Protein AF-A0A2D0J0W5-F1 (afdb_monomer)

Structure (mmCIF, N/CA/C/O backbone):
data_AF-A0A2D0J0W5-F1
#
_entry.id   AF-A0A2D0J0W5-F1
#
loop_
_atom_site.group_PDB
_atom_site.id
_atom_site.type_symbol
_atom_site.label_atom_id
_atom_site.label_alt_id
_atom_site.label_comp_id
_atom_site.label_asym_id
_atom_site.label_entity_id
_atom_site.label_seq_id
_atom_site.pdbx_PDB_ins_code
_atom_site.Cartn_x
_atom_site.Cartn_y
_atom_site.Cartn_z
_atom_site.occupancy
_atom_site.B_iso_or_equiv
_atom_site.auth_seq_id
_atom_site.auth_comp_id
_atom_site.auth_asym_id
_atom_site.auth_atom_id
_atom_site.pdbx_PDB_model_num
ATOM 1 N N . MET A 1 1 ? -12.381 11.434 -10.973 1.00 66.62 1 MET A N 1
ATOM 2 C CA . MET A 1 1 ? -11.039 11.864 -11.427 1.00 66.62 1 MET A CA 1
ATOM 3 C C . MET A 1 1 ? -10.014 10.725 -11.362 1.00 66.62 1 MET A C 1
ATOM 5 O O . MET A 1 1 ? -8.871 10.938 -10.989 1.00 66.62 1 MET A O 1
ATOM 9 N N . PHE A 1 2 ? -10.406 9.520 -11.779 1.00 64.69 2 PHE A N 1
ATOM 10 C CA . PHE A 1 2 ? -9.500 8.388 -12.002 1.00 64.69 2 PHE A CA 1
ATOM 11 C C . PHE A 1 2 ? -9.835 7.795 -13.366 1.00 64.69 2 PHE A C 1
ATOM 13 O O . PHE A 1 2 ? -10.187 6.626 -13.481 1.00 64.69 2 PHE A O 1
ATOM 20 N N . ASP A 1 3 ? -9.770 8.627 -14.399 1.00 81.94 3 ASP A N 1
ATOM 21 C CA . ASP A 1 3 ? -9.968 8.223 -15.791 1.00 81.94 3 ASP A CA 1
ATOM 22 C C . ASP A 1 3 ? -8.755 7.441 -16.324 1.00 81.94 3 ASP A C 1
ATOM 24 O O . ASP A 1 3 ? -8.405 7.585 -17.483 1.00 81.94 3 ASP A O 1
ATOM 28 N N . ILE A 1 4 ? -8.104 6.625 -15.477 1.00 84.81 4 ILE A N 1
ATOM 29 C CA . ILE A 1 4 ? -6.980 5.776 -15.875 1.00 84.81 4 ILE A CA 1
ATOM 30 C C . ILE A 1 4 ? -7.544 4.569 -16.619 1.00 84.81 4 ILE A C 1
ATOM 32 O O . ILE A 1 4 ? -8.020 3.600 -16.020 1.00 84.81 4 ILE A O 1
ATOM 36 N N . GLY A 1 5 ? -7.504 4.647 -17.943 1.00 91.12 5 GLY A N 1
ATOM 37 C CA . GLY A 1 5 ? -7.902 3.574 -18.839 1.00 91.12 5 GLY A CA 1
ATOM 38 C C . GLY A 1 5 ? -6.855 2.461 -18.928 1.00 91.12 5 GLY A C 1
ATOM 39 O O . GLY A 1 5 ? -5.688 2.616 -18.558 1.00 91.12 5 GLY A O 1
ATOM 40 N N . PHE A 1 6 ? -7.252 1.321 -19.504 1.00 93.62 6 PHE A N 1
ATOM 41 C CA . PHE A 1 6 ? -6.330 0.210 -19.781 1.00 93.62 6 PHE A CA 1
ATOM 42 C C . PHE A 1 6 ? -5.122 0.656 -20.625 1.00 93.62 6 PHE A C 1
ATOM 44 O O . PHE A 1 6 ? -4.007 0.189 -20.401 1.00 93.62 6 PHE A O 1
ATOM 51 N N . SER A 1 7 ? -5.322 1.601 -21.552 1.00 94.50 7 SER A N 1
ATOM 52 C CA . SER A 1 7 ? -4.262 2.188 -22.380 1.00 94.50 7 SER A CA 1
ATOM 53 C C . SER A 1 7 ? -3.200 2.931 -21.567 1.00 94.50 7 SER A C 1
ATOM 55 O O . SER A 1 7 ? -2.013 2.793 -21.851 1.00 94.50 7 SER A O 1
ATOM 57 N N . GLU A 1 8 ? -3.596 3.689 -20.544 1.00 93.44 8 GLU A N 1
ATOM 58 C CA . GLU A 1 8 ? -2.659 4.426 -19.690 1.00 93.44 8 GLU A CA 1
ATOM 59 C C . GLU A 1 8 ? -1.909 3.487 -18.750 1.00 93.44 8 GLU A C 1
ATOM 61 O O . GLU A 1 8 ? -0.701 3.641 -18.573 1.00 93.44 8 GLU A O 1
ATOM 66 N N . LEU A 1 9 ? -2.578 2.453 -18.225 1.00 93.56 9 LEU A N 1
ATOM 67 C CA . LEU A 1 9 ? -1.913 1.395 -17.461 1.00 93.56 9 LEU A CA 1
ATOM 68 C C . LEU A 1 9 ? -0.818 0.713 -18.299 1.00 93.56 9 LEU A C 1
ATOM 70 O O . LEU A 1 9 ? 0.293 0.499 -17.814 1.00 93.56 9 LEU A O 1
ATOM 74 N N . LEU A 1 10 ? -1.118 0.397 -19.563 1.00 95.19 10 LEU A N 1
ATOM 75 C CA . LEU A 1 10 ? -0.172 -0.228 -20.488 1.00 95.19 10 LEU A CA 1
ATOM 76 C C . LEU A 1 10 ? 1.004 0.713 -20.794 1.00 95.19 10 LEU A C 1
ATOM 78 O O . LEU A 1 10 ? 2.157 0.286 -20.765 1.00 95.19 10 LEU A O 1
ATOM 82 N N . LEU A 1 11 ? 0.733 2.002 -21.015 1.00 95.38 11 LEU A N 1
ATOM 83 C CA . LEU A 1 11 ? 1.770 3.013 -21.221 1.00 95.38 11 LEU A CA 1
ATOM 84 C C . LEU A 1 11 ? 2.708 3.114 -20.008 1.00 95.38 11 LEU A C 1
ATOM 86 O O . LEU A 1 11 ? 3.927 3.057 -20.167 1.00 95.38 11 LEU A O 1
ATOM 90 N N . VAL A 1 12 ? 2.156 3.207 -18.796 1.00 94.06 12 VAL A N 1
ATOM 91 C CA . VAL A 1 12 ? 2.937 3.258 -17.550 1.00 94.06 12 VAL A CA 1
ATOM 92 C C . VAL A 1 12 ? 3.730 1.970 -17.344 1.00 94.06 12 VAL A C 1
ATOM 94 O O . VAL A 1 12 ? 4.888 2.036 -16.936 1.00 94.06 12 VAL A O 1
ATOM 97 N N . LEU A 1 13 ? 3.160 0.805 -17.671 1.00 94.31 13 LEU A N 1
ATOM 98 C CA . LEU A 1 13 ? 3.870 -0.472 -17.623 1.00 94.31 13 LEU A CA 1
ATOM 99 C C . LEU A 1 13 ? 5.090 -0.453 -18.552 1.00 94.31 13 LEU A C 1
ATOM 101 O O . LEU A 1 13 ? 6.187 -0.791 -18.115 1.00 94.31 13 LEU A O 1
ATOM 105 N N . VAL A 1 14 ? 4.928 -0.018 -19.805 1.00 96.12 14 VAL A N 1
ATOM 106 C CA . VAL A 1 14 ? 6.030 0.072 -20.777 1.00 96.12 14 VAL A CA 1
ATOM 107 C C . VAL A 1 14 ? 7.108 1.042 -20.296 1.00 96.12 14 VAL A C 1
ATOM 109 O O . VAL A 1 14 ? 8.287 0.689 -20.290 1.00 96.12 14 VAL A O 1
ATOM 112 N N . ILE A 1 15 ? 6.722 2.233 -19.834 1.00 95.81 15 ILE A N 1
ATOM 113 C CA . ILE A 1 15 ? 7.666 3.216 -19.282 1.00 95.81 15 ILE A CA 1
ATOM 114 C C . ILE A 1 15 ? 8.390 2.631 -18.063 1.00 95.81 15 ILE A C 1
ATOM 116 O O . ILE A 1 15 ? 9.611 2.737 -17.962 1.00 95.81 15 ILE A O 1
ATOM 120 N N . GLY A 1 16 ? 7.669 1.952 -17.170 1.00 94.94 16 GLY A N 1
ATOM 121 C CA . GLY A 1 16 ? 8.233 1.282 -16.002 1.00 94.94 16 GLY A CA 1
ATOM 122 C C . GLY A 1 16 ? 9.252 0.204 -16.375 1.00 94.94 16 GLY A C 1
ATOM 123 O O . GLY A 1 16 ? 10.313 0.127 -15.757 1.00 94.94 16 GLY A O 1
ATOM 124 N N . LEU A 1 17 ? 8.983 -0.583 -17.421 1.00 95.31 17 LEU A N 1
ATOM 125 C CA . LEU A 1 17 ? 9.922 -1.579 -17.944 1.00 95.31 17 LEU A CA 1
ATOM 126 C C . LEU A 1 17 ? 11.176 -0.938 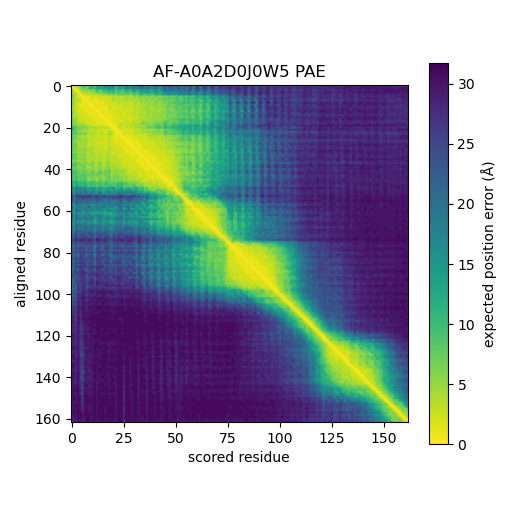-18.545 1.00 95.31 17 LEU A C 1
ATOM 128 O O . LEU A 1 17 ? 12.253 -1.505 -18.401 1.00 95.31 17 LEU A O 1
ATOM 132 N N . ILE A 1 18 ? 11.068 0.227 -19.187 1.00 96.12 18 ILE A N 1
ATOM 133 C CA . ILE A 1 18 ? 12.223 0.933 -19.764 1.00 96.12 18 ILE A CA 1
ATOM 134 C C . ILE A 1 18 ? 13.081 1.575 -18.668 1.00 96.12 18 ILE A C 1
ATOM 136 O O . ILE A 1 18 ? 14.301 1.443 -18.682 1.00 96.12 18 ILE A O 1
ATOM 140 N N . VAL A 1 19 ? 12.451 2.263 -17.714 1.00 95.12 19 VAL A N 1
ATOM 141 C CA . VAL A 1 19 ? 13.145 3.022 -16.662 1.00 95.12 19 VAL A CA 1
ATOM 142 C C . VAL A 1 19 ? 13.796 2.093 -15.644 1.00 95.12 19 VAL A C 1
ATOM 144 O O . VAL A 1 19 ? 14.966 2.252 -15.302 1.00 95.12 19 VAL A O 1
ATOM 147 N N . LEU A 1 20 ? 13.025 1.132 -15.134 1.00 93.12 20 LEU A N 1
ATOM 148 C CA . LEU A 1 20 ? 13.471 0.236 -14.073 1.00 93.12 20 LEU A CA 1
ATOM 149 C C . LEU A 1 20 ? 14.121 -1.031 -14.645 1.00 93.12 20 LEU A C 1
ATOM 151 O O . LEU A 1 20 ? 15.006 -1.613 -14.019 1.00 93.12 20 LEU A O 1
ATOM 155 N N . GLY A 1 21 ? 13.719 -1.447 -15.844 1.00 94.50 21 GLY A N 1
ATOM 156 C CA . GLY A 1 21 ? 14.133 -2.703 -16.458 1.00 94.50 21 GLY A CA 1
ATOM 157 C C . GLY A 1 21 ? 13.148 -3.845 -16.157 1.00 94.50 21 GLY A C 1
ATOM 158 O O . GLY A 1 21 ? 12.635 -3.938 -15.034 1.00 94.50 21 GLY A O 1
ATOM 159 N N . PRO A 1 22 ? 12.928 -4.771 -17.111 1.00 92.25 22 PRO A N 1
ATOM 160 C CA . PRO A 1 22 ? 12.025 -5.913 -16.936 1.00 92.25 22 PRO A CA 1
ATOM 161 C C . PRO A 1 22 ? 12.450 -6.852 -15.801 1.00 92.25 22 PRO A C 1
ATOM 163 O O . PRO A 1 22 ? 11.603 -7.450 -15.150 1.00 92.25 22 PRO A O 1
ATOM 166 N N . GLU A 1 23 ? 13.747 -6.924 -15.508 1.00 94.44 23 GLU A N 1
ATOM 167 C CA . GLU A 1 23 ? 14.297 -7.768 -14.441 1.00 94.44 23 GLU A CA 1
ATOM 168 C C . GLU A 1 23 ? 14.051 -7.196 -13.035 1.00 94.44 23 GLU A C 1
ATOM 170 O O . GLU A 1 23 ? 13.970 -7.933 -12.054 1.00 94.44 23 GLU A O 1
ATOM 175 N N . ARG A 1 24 ? 13.934 -5.866 -12.905 1.00 93.75 24 ARG A N 1
ATOM 176 C CA . ARG A 1 24 ? 13.913 -5.183 -11.598 1.00 93.75 24 ARG A CA 1
ATOM 177 C C . ARG A 1 24 ? 12.502 -4.825 -11.133 1.00 93.75 24 ARG A C 1
ATOM 179 O O . ARG A 1 24 ? 12.243 -4.847 -9.931 1.00 93.75 24 ARG A O 1
ATOM 186 N N . LEU A 1 25 ? 11.579 -4.564 -12.062 1.00 94.31 25 LEU A N 1
ATOM 187 C CA . LEU A 1 25 ? 10.153 -4.362 -11.773 1.00 94.31 25 LEU A CA 1
ATOM 188 C C . LEU A 1 25 ? 9.543 -5.498 -10.925 1.00 94.31 25 LEU A C 1
ATOM 190 O O . LEU A 1 25 ? 8.977 -5.196 -9.869 1.00 94.31 25 LEU A O 1
ATOM 194 N N . PRO A 1 26 ? 9.686 -6.793 -11.281 1.00 91.44 26 PRO A N 1
ATOM 195 C CA . PRO A 1 26 ? 9.113 -7.874 -10.481 1.00 91.44 26 PRO A CA 1
ATOM 196 C C . PRO A 1 26 ? 9.729 -7.945 -9.081 1.00 91.44 26 PRO A C 1
ATOM 198 O O . PRO A 1 26 ? 9.036 -8.284 -8.124 1.00 91.44 26 PRO A O 1
ATOM 201 N N . VAL A 1 27 ? 11.008 -7.587 -8.928 1.00 94.69 27 VAL A N 1
ATOM 202 C CA . VAL A 1 27 ? 11.662 -7.519 -7.615 1.00 94.69 27 VAL A CA 1
ATOM 203 C C . VAL A 1 27 ? 11.061 -6.390 -6.770 1.00 94.69 27 VAL A C 1
ATOM 205 O O . VAL A 1 27 ? 10.713 -6.629 -5.617 1.00 94.69 27 VAL A O 1
ATOM 208 N N . ALA A 1 28 ? 10.850 -5.200 -7.341 1.00 94.31 28 ALA A N 1
ATOM 209 C CA . ALA A 1 28 ? 10.240 -4.066 -6.640 1.00 94.31 28 ALA A CA 1
ATOM 210 C C . ALA A 1 28 ? 8.813 -4.374 -6.157 1.00 94.31 28 ALA A C 1
ATOM 212 O O . ALA A 1 28 ? 8.488 -4.137 -4.991 1.00 94.31 28 ALA A O 1
ATOM 213 N N . VAL A 1 29 ? 7.985 -4.978 -7.019 1.00 95.38 29 VAL A N 1
ATOM 214 C CA . VAL A 1 29 ? 6.628 -5.413 -6.647 1.00 95.38 29 VAL A CA 1
ATOM 215 C C . VAL A 1 29 ? 6.682 -6.432 -5.514 1.00 95.38 29 VAL A C 1
ATOM 217 O O . VAL A 1 29 ? 5.915 -6.314 -4.565 1.00 95.38 29 VAL A O 1
ATOM 220 N N . LYS A 1 30 ? 7.607 -7.399 -5.558 1.00 95.94 30 LYS A N 1
ATOM 221 C CA . LYS A 1 30 ? 7.771 -8.398 -4.489 1.00 95.94 30 LYS A CA 1
ATOM 222 C C . LYS A 1 30 ? 8.188 -7.764 -3.162 1.00 95.94 30 LYS A C 1
ATOM 224 O O . LYS A 1 30 ? 7.685 -8.189 -2.126 1.00 95.94 30 LYS A O 1
ATOM 229 N N . THR A 1 31 ? 9.038 -6.739 -3.179 1.00 96.00 31 THR A N 1
ATOM 230 C CA . THR A 1 31 ? 9.429 -5.996 -1.971 1.00 96.00 31 THR A CA 1
ATOM 231 C C . THR A 1 31 ? 8.235 -5.268 -1.358 1.00 96.00 31 THR A C 1
ATOM 233 O O . THR A 1 31 ? 7.927 -5.471 -0.184 1.00 96.00 31 THR A O 1
ATOM 236 N N . ILE A 1 32 ? 7.514 -4.483 -2.164 1.00 96.69 32 ILE A N 1
ATOM 237 C CA . ILE A 1 32 ? 6.347 -3.716 -1.706 1.00 96.69 32 ILE A CA 1
ATOM 238 C C . ILE A 1 32 ? 5.237 -4.664 -1.236 1.00 96.69 32 ILE A C 1
ATOM 240 O O . ILE A 1 32 ? 4.702 -4.507 -0.140 1.00 96.69 32 ILE A O 1
ATOM 244 N N . ALA A 1 33 ? 4.925 -5.695 -2.024 1.00 96.31 33 ALA A N 1
ATOM 245 C CA . ALA A 1 33 ? 3.931 -6.702 -1.668 1.00 96.31 33 ALA A CA 1
ATOM 246 C C . ALA A 1 33 ? 4.330 -7.476 -0.404 1.00 96.31 33 ALA A C 1
ATOM 248 O O . ALA A 1 33 ? 3.469 -7.797 0.413 1.00 96.31 33 ALA A O 1
ATOM 249 N N . GLY A 1 34 ? 5.625 -7.743 -0.213 1.00 96.50 34 GLY A N 1
ATOM 250 C CA . GLY A 1 34 ? 6.165 -8.328 1.008 1.00 96.50 34 GLY A CA 1
ATOM 251 C C . GLY A 1 34 ? 5.884 -7.452 2.227 1.00 96.50 34 GLY A C 1
ATOM 252 O O . GLY A 1 34 ? 5.355 -7.947 3.220 1.00 96.50 34 GLY A O 1
ATOM 253 N N . TRP A 1 35 ? 6.144 -6.147 2.138 1.00 97.00 35 TRP A N 1
ATOM 254 C CA . TRP A 1 35 ? 5.864 -5.203 3.226 1.00 97.00 35 TRP A CA 1
ATOM 255 C C . TRP A 1 35 ? 4.371 -5.077 3.520 1.00 97.00 35 TRP A C 1
ATOM 257 O O . TRP A 1 35 ? 3.968 -5.158 4.680 1.00 97.00 35 TRP A O 1
ATOM 267 N N . ILE A 1 36 ? 3.536 -4.973 2.483 1.00 97.00 36 ILE A N 1
ATOM 268 C CA . ILE A 1 36 ? 2.074 -4.952 2.629 1.00 97.00 36 ILE A CA 1
ATOM 269 C C . ILE A 1 36 ? 1.587 -6.246 3.284 1.00 97.00 36 ILE A C 1
ATOM 271 O O . ILE A 1 36 ? 0.719 -6.210 4.154 1.00 97.00 36 ILE A O 1
ATOM 275 N N . ARG A 1 37 ? 2.149 -7.399 2.905 1.00 96.25 37 ARG A N 1
ATOM 276 C CA . ARG A 1 37 ? 1.797 -8.696 3.491 1.00 96.25 37 ARG A CA 1
ATOM 277 C C . ARG A 1 37 ? 2.171 -8.769 4.964 1.00 96.25 37 ARG A C 1
ATOM 279 O O . ARG A 1 37 ? 1.356 -9.240 5.753 1.00 96.25 37 ARG A O 1
ATOM 286 N N . VAL A 1 38 ? 3.364 -8.303 5.330 1.00 95.50 38 VAL A N 1
ATOM 287 C CA . VAL A 1 38 ? 3.798 -8.233 6.730 1.00 95.50 38 VAL A CA 1
ATOM 288 C C . VAL A 1 38 ? 2.856 -7.323 7.514 1.00 95.50 38 VAL A C 1
ATOM 290 O O . VAL A 1 38 ? 2.259 -7.781 8.484 1.00 95.50 38 VAL A O 1
ATOM 293 N N . LEU A 1 39 ? 2.608 -6.099 7.047 1.00 96.00 39 LEU A N 1
ATOM 294 C CA . LEU A 1 39 ? 1.687 -5.170 7.704 1.00 96.00 39 LEU A CA 1
ATOM 295 C C . LEU A 1 39 ? 0.273 -5.753 7.842 1.00 96.00 39 LEU A C 1
ATOM 297 O O . LEU A 1 39 ? -0.330 -5.687 8.912 1.00 96.00 39 LEU A O 1
ATOM 301 N N . ARG A 1 40 ? -0.243 -6.387 6.785 1.00 94.94 40 ARG A N 1
ATOM 302 C CA . ARG A 1 40 ? -1.553 -7.039 6.811 1.00 94.94 40 ARG A CA 1
ATOM 303 C C . ARG A 1 40 ? -1.586 -8.211 7.786 1.00 94.94 40 ARG A C 1
ATOM 305 O O . ARG A 1 40 ? -2.579 -8.357 8.484 1.00 94.94 40 ARG A O 1
ATOM 312 N N . SER A 1 41 ? -0.529 -9.020 7.862 1.00 92.19 41 SER A N 1
ATOM 313 C CA . SER A 1 41 ? -0.446 -10.111 8.844 1.00 92.19 41 SER A CA 1
ATOM 314 C C . SER A 1 41 ? -0.404 -9.591 10.277 1.00 92.19 41 SER A C 1
ATOM 316 O O . SER A 1 41 ? -1.115 -10.120 11.118 1.00 92.19 41 SER A O 1
ATOM 318 N N . LEU A 1 42 ? 0.320 -8.502 10.551 1.00 90.56 42 LEU A N 1
ATOM 319 C CA . LEU A 1 42 ? 0.315 -7.867 11.868 1.00 90.56 42 LEU A CA 1
ATOM 320 C C . LEU A 1 42 ? -1.081 -7.348 12.216 1.00 90.56 42 LEU A C 1
ATOM 322 O O . LEU A 1 42 ? -1.567 -7.621 13.306 1.00 90.56 42 LEU A O 1
ATOM 326 N N . ALA A 1 43 ? -1.762 -6.686 11.277 1.00 89.94 43 ALA A N 1
ATOM 327 C CA . ALA A 1 43 ? -3.131 -6.221 11.478 1.00 89.94 43 ALA A CA 1
ATOM 328 C C . ALA A 1 43 ? -4.109 -7.376 11.745 1.00 89.94 43 ALA A C 1
ATOM 330 O O . ALA A 1 43 ? -4.933 -7.271 12.646 1.00 89.94 43 ALA A O 1
ATOM 331 N N . VAL A 1 44 ? -4.008 -8.481 11.000 1.00 88.56 44 VAL A N 1
ATOM 332 C CA . VAL A 1 44 ? -4.861 -9.667 11.189 1.00 88.56 44 VAL A CA 1
ATOM 333 C C . VAL A 1 44 ? -4.560 -10.359 12.517 1.00 88.56 44 VAL A C 1
ATOM 335 O O . VAL A 1 44 ? -5.492 -10.708 13.233 1.00 88.56 44 VAL A O 1
ATOM 338 N N . ASN A 1 45 ? -3.286 -10.512 12.881 1.00 85.88 45 ASN A N 1
ATOM 339 C CA . ASN A 1 45 ? -2.882 -11.128 14.142 1.00 85.88 45 ASN A CA 1
ATOM 340 C C . ASN A 1 45 ? -3.348 -10.283 15.333 1.00 85.88 45 ASN A C 1
ATOM 342 O O . ASN A 1 45 ? -3.981 -10.810 16.243 1.00 85.88 45 ASN A O 1
ATOM 346 N N . VAL A 1 46 ? -3.121 -8.967 15.284 1.00 82.06 46 VAL A N 1
ATOM 347 C CA . VAL A 1 46 ? -3.613 -8.018 16.288 1.00 82.06 46 VAL A CA 1
ATOM 348 C C . VAL A 1 46 ? -5.135 -8.094 16.370 1.00 82.06 46 VAL A C 1
ATOM 350 O O . VAL A 1 46 ? -5.653 -8.319 17.450 1.00 82.06 46 VAL A O 1
ATOM 353 N N . GLN A 1 47 ? -5.865 -8.037 15.254 1.00 81.00 47 GLN A N 1
ATOM 354 C CA . GLN A 1 47 ? -7.323 -8.219 15.260 1.00 81.00 47 GLN A CA 1
ATOM 355 C C . GLN A 1 47 ? -7.758 -9.561 15.863 1.00 81.00 47 GLN A C 1
ATOM 357 O O . GLN A 1 47 ? -8.734 -9.591 16.604 1.00 81.00 47 GLN A O 1
ATOM 362 N N . SER A 1 48 ? -7.045 -10.657 15.586 1.00 81.44 48 SER A N 1
ATOM 363 C CA . SER A 1 48 ? -7.387 -11.992 16.093 1.00 81.44 48 SER A CA 1
ATOM 364 C C . SER A 1 48 ? -7.148 -12.157 17.598 1.00 81.44 48 SER A C 1
ATOM 366 O O . SER A 1 48 ? -7.921 -12.843 18.262 1.00 81.44 48 SER A O 1
ATOM 368 N N . GLU A 1 49 ? -6.127 -11.490 18.142 1.00 68.88 49 GLU A N 1
ATOM 369 C CA . GLU A 1 49 ? -5.844 -11.428 19.581 1.00 68.88 49 GLU A CA 1
ATOM 370 C C . GLU A 1 49 ? -6.801 -10.447 20.284 1.00 68.88 49 GLU A C 1
ATOM 372 O O . GLU A 1 49 ? -7.349 -10.747 21.342 1.00 68.88 49 GLU A O 1
ATOM 377 N N . LEU A 1 50 ? -7.102 -9.306 19.650 1.00 64.19 50 LEU A N 1
ATOM 378 C CA . LEU A 1 50 ? -8.084 -8.325 20.127 1.00 64.19 50 LEU A CA 1
ATOM 379 C C . LEU A 1 50 ? -9.513 -8.876 20.161 1.00 64.19 50 LEU A C 1
ATOM 381 O O . LEU A 1 50 ? -10.277 -8.520 21.056 1.00 64.19 50 LEU A O 1
ATOM 385 N N . ALA A 1 51 ? -9.879 -9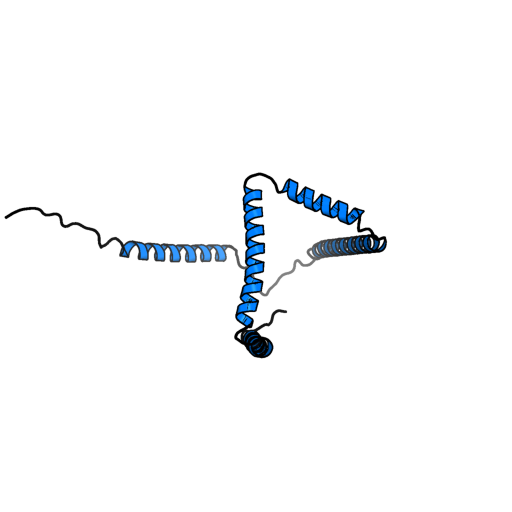.721 19.193 1.00 65.00 51 ALA A N 1
ATOM 386 C CA . ALA A 1 51 ? -11.193 -10.352 19.107 1.00 65.00 51 ALA A CA 1
ATOM 387 C C . ALA A 1 51 ? -11.363 -11.504 20.104 1.00 65.00 51 ALA A C 1
ATOM 389 O O . ALA A 1 51 ? -12.494 -11.886 20.398 1.00 65.00 51 ALA A O 1
ATOM 390 N N . LYS A 1 52 ? -10.260 -12.062 20.618 1.00 67.62 52 LYS A N 1
ATOM 391 C CA . LYS A 1 52 ? -10.301 -13.175 21.566 1.00 67.62 52 LYS A CA 1
ATOM 392 C C . LYS A 1 52 ? -10.590 -12.721 22.991 1.00 67.62 52 LYS A C 1
ATOM 394 O O . LYS A 1 52 ? -11.426 -13.342 23.633 1.00 67.62 52 LYS A O 1
ATOM 399 N N . GLU A 1 53 ? -9.978 -11.638 23.468 1.00 56.41 53 GLU A N 1
ATOM 400 C CA . GLU A 1 53 ? -10.161 -11.145 24.842 1.00 56.41 53 GLU A CA 1
ATOM 401 C C . GLU A 1 53 ? -9.919 -9.618 24.910 1.00 56.41 53 GLU A C 1
ATOM 403 O O . GLU A 1 53 ? -8.811 -9.158 25.148 1.00 56.41 53 GLU A O 1
ATOM 408 N N . LEU A 1 54 ? -10.952 -8.805 24.654 1.00 54.88 54 LEU A N 1
ATOM 409 C CA . LEU A 1 54 ? -11.154 -7.445 25.204 1.00 54.88 54 LEU A CA 1
ATOM 410 C C . LEU A 1 54 ? -9.958 -6.452 25.303 1.00 54.88 54 LEU A C 1
ATOM 412 O O . LEU A 1 54 ? -9.948 -5.602 26.190 1.00 54.88 54 LEU A O 1
ATOM 416 N N . LYS A 1 55 ? -8.983 -6.450 24.383 1.00 61.75 55 LYS A N 1
ATOM 417 C CA . LYS A 1 55 ? -7.860 -5.474 24.398 1.00 61.75 55 LYS A CA 1
ATOM 418 C C . LYS A 1 55 ? -8.033 -4.227 23.524 1.00 61.75 55 LYS A C 1
ATOM 420 O O . LYS A 1 55 ? -7.106 -3.431 23.385 1.00 61.75 55 LYS A O 1
ATOM 425 N N . LEU A 1 56 ? -9.224 -3.991 22.972 1.00 61.75 56 LEU A N 1
ATOM 426 C CA . LEU A 1 56 ? -9.523 -2.728 22.277 1.00 61.75 56 LEU A CA 1
ATOM 427 C C . LEU A 1 56 ? -9.431 -1.514 23.214 1.00 61.75 56 LEU A C 1
ATOM 429 O O .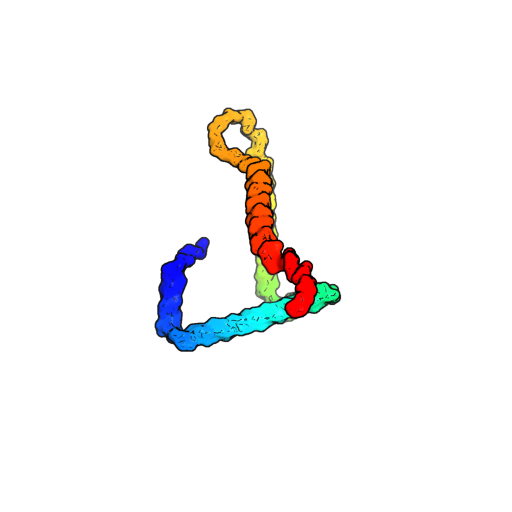 LEU A 1 56 ? -9.010 -0.447 22.774 1.00 61.75 56 LEU A O 1
ATOM 433 N N . GLN A 1 57 ? -9.764 -1.696 24.495 1.00 65.44 57 GLN A N 1
ATOM 434 C CA . GLN A 1 57 ? -9.637 -0.660 25.518 1.00 65.44 57 GLN A CA 1
ATOM 435 C C . GLN A 1 57 ? -8.164 -0.315 25.776 1.00 65.44 57 GLN A C 1
ATOM 437 O O . GLN A 1 57 ? -7.808 0.853 25.767 1.00 65.44 57 GLN A O 1
ATOM 442 N N . GLU A 1 58 ? -7.282 -1.317 25.891 1.00 64.75 58 GLU A N 1
ATOM 443 C CA . GLU A 1 58 ? -5.844 -1.085 26.095 1.00 64.75 58 GLU A CA 1
ATOM 444 C C . GLU A 1 58 ? -5.170 -0.433 24.884 1.00 64.75 58 GLU A C 1
ATOM 446 O O . GLU A 1 58 ? -4.265 0.384 25.055 1.00 64.75 58 GLU A O 1
ATOM 451 N N . LEU A 1 59 ? -5.599 -0.758 23.659 1.00 69.62 59 LEU A N 1
ATOM 452 C CA . LEU A 1 59 ? -5.112 -0.073 22.461 1.00 69.62 59 LEU A CA 1
ATOM 453 C C . LEU A 1 59 ? -5.602 1.364 22.394 1.00 69.62 59 LEU A C 1
ATOM 455 O O . LEU A 1 59 ? -4.791 2.245 22.139 1.00 69.62 59 LEU A O 1
ATOM 459 N N . GLN A 1 60 ? -6.888 1.616 22.641 1.00 69.88 60 GLN A N 1
ATOM 460 C CA . GLN A 1 60 ? -7.399 2.984 22.710 1.00 69.88 60 GLN A CA 1
ATOM 461 C C . GLN A 1 60 ? -6.703 3.771 23.816 1.00 69.88 60 GLN A C 1
ATOM 463 O O . GLN A 1 60 ? -6.309 4.900 23.574 1.00 69.88 60 GLN A O 1
ATOM 468 N N . ASP A 1 61 ? -6.457 3.175 24.980 1.00 75.50 61 ASP A N 1
ATOM 469 C CA . ASP A 1 61 ? -5.733 3.819 26.074 1.00 75.50 61 ASP A CA 1
ATOM 470 C C . ASP A 1 61 ? -4.255 4.034 25.739 1.00 75.50 61 ASP A C 1
ATOM 472 O O . ASP A 1 61 ? -3.678 5.037 26.144 1.00 75.50 61 ASP A O 1
ATOM 476 N N . SER A 1 62 ? -3.624 3.127 24.991 1.00 72.75 62 SER A N 1
ATOM 477 C CA . SER A 1 62 ? -2.239 3.288 24.533 1.00 72.75 62 SER A CA 1
ATOM 478 C C . SER A 1 62 ? -2.134 4.367 23.462 1.00 72.75 62 SER A C 1
ATOM 480 O O . SER A 1 62 ? -1.241 5.203 23.542 1.00 72.75 62 SER A O 1
ATOM 482 N N . LEU A 1 63 ? -3.069 4.400 22.509 1.00 75.75 63 LEU A N 1
ATOM 483 C CA . LEU A 1 63 ? -3.166 5.446 21.495 1.00 75.75 63 LEU A CA 1
ATOM 484 C C . LEU A 1 63 ? -3.481 6.793 22.138 1.00 75.75 63 LEU A C 1
ATOM 486 O O . LEU A 1 63 ? -2.755 7.741 21.890 1.00 75.75 63 LEU A O 1
ATOM 490 N N . LYS A 1 64 ? -4.459 6.857 23.044 1.00 78.81 64 LYS A N 1
ATOM 491 C CA . LYS A 1 64 ? -4.835 8.067 23.779 1.00 78.81 64 LYS A CA 1
ATOM 492 C C . LYS A 1 64 ? -3.724 8.546 24.708 1.00 78.81 64 LYS A C 1
ATOM 494 O O . LYS A 1 64 ? -3.523 9.740 24.829 1.00 78.81 64 LYS A O 1
ATOM 499 N N . LYS A 1 65 ? -2.953 7.648 25.332 1.00 77.12 65 LYS A N 1
ATOM 500 C CA . LYS A 1 65 ? -1.755 8.021 26.109 1.00 77.12 65 LYS A CA 1
ATOM 501 C C . LYS A 1 65 ? -0.605 8.475 25.224 1.00 77.12 65 LYS A C 1
ATOM 503 O O . LYS A 1 65 ? 0.201 9.279 25.674 1.00 77.12 65 LYS A O 1
ATOM 508 N N . MET A 1 66 ? -0.456 7.924 24.022 1.00 75.00 66 MET A N 1
ATOM 509 C CA . MET A 1 66 ? 0.550 8.381 23.061 1.00 75.00 66 MET A CA 1
ATOM 510 C C . MET A 1 66 ? 0.165 9.727 22.462 1.00 75.00 66 MET A C 1
ATOM 512 O O . MET A 1 66 ? 1.039 10.568 22.329 1.00 75.00 66 MET A O 1
ATOM 516 N N . GLU A 1 67 ? -1.116 9.928 22.167 1.00 75.38 67 GLU A N 1
ATOM 517 C CA . GLU A 1 67 ? -1.715 11.197 21.769 1.00 75.38 67 GLU A CA 1
ATOM 518 C C . GLU A 1 67 ? -1.554 12.209 22.891 1.00 75.38 67 GLU A C 1
ATOM 520 O O . GLU A 1 67 ? -0.878 13.186 22.675 1.00 75.38 67 GLU A O 1
ATOM 525 N N . GLU A 1 68 ? -1.986 11.929 24.120 1.00 75.38 68 GLU A N 1
ATOM 526 C CA . GLU A 1 68 ? -1.804 12.830 25.264 1.00 75.38 68 GLU A CA 1
ATOM 527 C C . GLU A 1 68 ? -0.321 13.123 25.535 1.00 75.38 68 GLU A C 1
ATOM 529 O O . GLU A 1 68 ? 0.046 14.253 25.819 1.00 75.38 68 GLU A O 1
ATOM 534 N N . LYS A 1 69 ? 0.583 12.144 25.417 1.00 69.81 69 LYS A N 1
ATOM 535 C CA . LYS A 1 69 ? 2.024 12.402 25.575 1.00 69.81 69 LYS A CA 1
ATOM 536 C C . LYS A 1 69 ? 2.611 13.186 24.410 1.00 69.81 69 LYS A C 1
ATOM 538 O O . LYS A 1 69 ? 3.475 14.020 24.653 1.00 69.81 69 LYS A O 1
ATOM 543 N N . ALA A 1 70 ? 2.173 12.939 23.180 1.00 67.62 70 ALA A N 1
ATOM 544 C CA . ALA A 1 70 ? 2.556 13.730 22.020 1.00 67.62 70 ALA A CA 1
ATOM 545 C C . ALA A 1 70 ? 1.985 15.145 22.164 1.00 67.62 70 ALA A C 1
ATOM 547 O O . ALA A 1 70 ? 2.754 16.083 22.254 1.00 67.62 70 ALA A O 1
ATOM 548 N N . ASP A 1 71 ? 0.691 15.298 22.398 1.00 65.00 71 ASP A N 1
ATOM 549 C CA . ASP A 1 71 ? -0.013 16.531 22.753 1.00 65.00 71 ASP A CA 1
ATOM 550 C C . ASP A 1 71 ? 0.499 17.216 24.015 1.00 65.00 71 ASP A C 1
ATOM 552 O O . ASP A 1 71 ? 0.115 18.346 24.259 1.00 65.00 71 ASP A O 1
ATOM 556 N N . LEU A 1 72 ? 1.332 16.599 24.849 1.00 60.00 72 LEU A N 1
ATOM 557 C CA . LEU A 1 72 ? 1.993 17.280 25.967 1.00 60.00 72 LEU A CA 1
ATOM 558 C C . LEU A 1 72 ? 3.456 17.613 25.659 1.00 60.00 72 LEU A C 1
ATOM 560 O O . LEU A 1 72 ? 3.994 18.577 26.202 1.00 60.00 72 LEU A O 1
ATOM 564 N N . GLN A 1 73 ? 4.106 16.843 24.786 1.00 61.12 73 GLN A N 1
ATOM 565 C CA . GLN A 1 73 ? 5.542 16.923 24.510 1.00 61.12 73 GLN A CA 1
ATOM 566 C C . GLN A 1 73 ? 5.872 17.590 23.158 1.00 61.12 73 GLN A C 1
ATOM 568 O O . GLN A 1 73 ? 6.984 18.080 22.986 1.00 61.12 73 GLN A O 1
ATOM 573 N N . SER A 1 74 ? 4.912 17.672 22.230 1.00 57.38 74 SER A N 1
ATOM 574 C CA . SER A 1 74 ? 4.999 18.292 20.897 1.00 57.38 74 SER A CA 1
ATOM 575 C C . SER A 1 74 ? 4.208 19.592 20.773 1.00 57.38 74 SER A C 1
ATOM 577 O O . SER A 1 74 ? 4.029 20.106 19.671 1.00 57.38 74 SER A O 1
ATOM 579 N N . LEU A 1 75 ? 3.761 20.162 21.891 1.00 52.06 75 LEU A N 1
ATOM 580 C CA . LEU A 1 75 ? 3.215 21.514 21.928 1.00 52.06 75 LEU A CA 1
ATOM 581 C C . LEU A 1 75 ? 4.344 22.531 21.762 1.00 52.06 75 LEU A C 1
ATOM 583 O O . LEU A 1 75 ? 4.710 23.238 22.703 1.00 52.06 75 LEU A O 1
ATOM 587 N N . SER A 1 76 ? 4.887 22.649 20.553 1.00 62.44 76 SER A N 1
ATOM 588 C CA . SER A 1 76 ? 5.331 23.970 20.139 1.00 62.44 76 SER A CA 1
ATOM 589 C C . SER A 1 76 ? 4.090 24.882 20.175 1.00 62.44 76 SER A C 1
ATOM 591 O O . SER A 1 76 ? 2.989 24.440 19.829 1.00 62.44 76 SER A O 1
ATOM 593 N N . PRO A 1 77 ? 4.208 26.140 20.626 1.00 69.94 77 PRO A N 1
ATOM 594 C CA . PRO A 1 77 ? 3.076 27.073 20.646 1.00 69.94 77 PRO A CA 1
ATOM 595 C C . PRO A 1 77 ? 2.403 27.218 19.267 1.00 69.94 77 PRO A C 1
ATOM 597 O O . PRO A 1 77 ? 1.212 27.492 19.185 1.00 69.94 77 PRO A O 1
ATOM 600 N N . GLU A 1 78 ? 3.151 26.952 18.197 1.00 65.75 78 GLU A N 1
ATOM 601 C CA . GLU A 1 78 ? 2.700 26.961 16.807 1.00 65.75 78 GLU A CA 1
ATOM 602 C C . GLU A 1 78 ? 1.743 25.803 16.460 1.00 65.75 78 GLU A C 1
ATOM 604 O O . GLU A 1 78 ? 0.744 26.013 15.771 1.00 65.75 78 GLU A O 1
ATOM 609 N N . LEU A 1 79 ? 1.987 24.587 16.972 1.00 73.12 79 LEU A N 1
ATOM 610 C CA . LEU A 1 79 ? 1.131 23.433 16.675 1.00 73.12 79 LEU A CA 1
ATOM 611 C C . LEU A 1 79 ? -0.205 23.504 17.427 1.00 73.12 79 LEU A C 1
ATOM 613 O O . LEU A 1 79 ? -1.230 23.126 16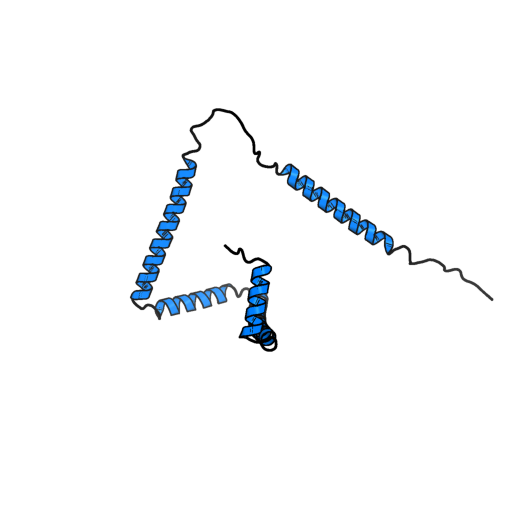.870 1.00 73.12 79 LEU A O 1
ATOM 617 N N . LYS A 1 80 ? -0.213 24.064 18.648 1.00 76.81 80 LYS A N 1
ATOM 618 C CA . LYS A 1 80 ? -1.460 24.384 19.368 1.00 76.81 80 LYS A CA 1
ATOM 619 C C . LYS A 1 80 ? -2.330 25.355 18.585 1.00 76.81 80 LYS A C 1
ATOM 621 O O . LYS A 1 80 ? -3.489 25.054 18.343 1.00 76.81 80 LYS A O 1
ATOM 626 N N . ALA A 1 81 ? -1.741 26.470 18.150 1.00 81.44 81 ALA A N 1
ATOM 627 C CA . ALA A 1 81 ? -2.449 27.473 17.362 1.00 81.44 81 ALA A CA 1
ATOM 628 C C . ALA A 1 81 ? -3.025 26.866 16.072 1.00 81.44 81 ALA A C 1
ATOM 630 O O . ALA A 1 81 ? -4.186 27.090 15.752 1.00 81.44 81 ALA A O 1
ATOM 631 N N . SER A 1 82 ? -2.253 26.011 15.393 1.00 80.12 82 SER A N 1
ATOM 632 C CA . SER A 1 82 ? -2.703 25.323 14.175 1.00 80.12 82 SER A CA 1
ATOM 633 C C . SER A 1 82 ? -3.848 24.330 14.430 1.00 80.12 82 SER A C 1
ATOM 635 O O . SER A 1 82 ? -4.750 24.198 13.605 1.00 80.12 82 SER A O 1
ATOM 637 N N . MET A 1 83 ? -3.825 23.606 15.556 1.00 81.19 83 MET A N 1
ATOM 638 C CA . MET A 1 83 ? -4.908 22.691 15.940 1.00 81.19 83 MET A CA 1
ATOM 639 C C . MET A 1 83 ? -6.174 23.441 16.364 1.00 81.19 83 MET A C 1
ATOM 641 O O . MET A 1 83 ? -7.268 23.006 16.007 1.00 81.19 83 MET A O 1
ATOM 645 N N . ASP A 1 84 ? -6.039 24.566 17.070 1.00 85.25 84 ASP A N 1
ATOM 646 C CA . ASP A 1 84 ? -7.163 25.427 17.452 1.00 85.25 84 ASP A CA 1
ATOM 647 C C . ASP A 1 84 ? -7.829 26.048 16.213 1.00 85.25 84 ASP A C 1
ATOM 649 O O . ASP A 1 84 ? -9.050 25.970 16.075 1.00 85.25 84 ASP A O 1
ATOM 653 N N . GLU A 1 85 ? -7.044 26.547 15.251 1.00 86.88 85 GLU A N 1
ATOM 654 C CA . GLU A 1 85 ? -7.556 27.032 13.960 1.00 86.88 85 GLU A CA 1
ATOM 655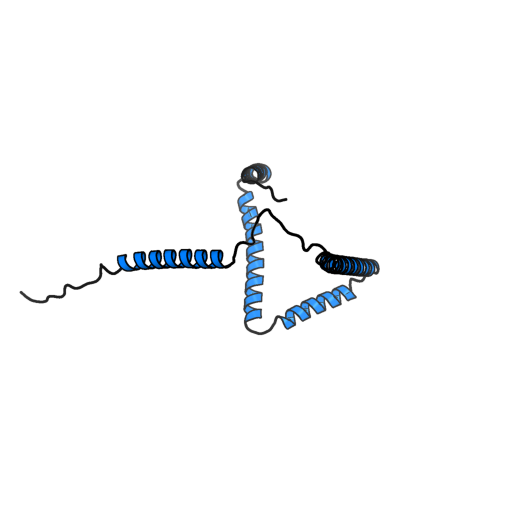 C C . GLU A 1 85 ? -8.243 25.919 13.157 1.00 86.88 85 GLU A C 1
ATOM 657 O O . GLU A 1 85 ? -9.327 26.119 12.604 1.00 86.88 85 GLU A O 1
ATOM 662 N N . LEU A 1 86 ? -7.652 24.718 13.107 1.00 86.56 86 LEU A N 1
ATOM 663 C CA . LEU A 1 86 ? -8.255 23.578 12.414 1.00 86.56 86 LEU A CA 1
ATOM 664 C C . LEU A 1 86 ? -9.569 23.148 13.079 1.00 86.56 86 LEU A C 1
ATOM 666 O O . LEU A 1 86 ? -10.525 22.783 12.389 1.00 86.56 86 LEU A O 1
ATOM 670 N N . ARG A 1 87 ? -9.631 23.207 14.413 1.00 89.06 87 ARG A N 1
ATOM 671 C CA . ARG A 1 87 ? -10.836 22.911 15.187 1.00 89.06 87 ARG A CA 1
ATOM 672 C C . ARG A 1 87 ? -11.928 23.947 14.933 1.00 89.06 87 ARG A C 1
ATOM 674 O O . ARG A 1 87 ? -13.067 23.558 14.685 1.00 89.06 87 ARG A O 1
ATOM 681 N N . GLU A 1 88 ? -11.588 25.230 14.923 1.00 92.25 88 GLU A N 1
ATOM 682 C CA . GLU A 1 88 ? -12.514 26.321 14.604 1.00 92.25 88 GLU A CA 1
ATOM 683 C C . GLU A 1 88 ? -13.040 26.210 13.163 1.00 92.25 88 GLU A C 1
ATOM 685 O O . GLU A 1 88 ? -14.249 26.284 12.922 1.00 92.25 88 GLU A O 1
ATOM 690 N N . ALA A 1 89 ? -12.157 25.922 12.203 1.00 90.44 89 ALA A N 1
ATOM 691 C CA . ALA A 1 89 ? -12.534 25.689 10.813 1.00 90.44 89 ALA A CA 1
ATOM 692 C C . ALA A 1 89 ? -13.480 24.485 10.680 1.00 90.44 89 ALA A C 1
ATOM 694 O O . ALA A 1 89 ? -14.519 24.585 10.022 1.00 90.44 89 ALA A O 1
ATOM 695 N N . ALA A 1 90 ? -13.181 23.368 11.348 1.00 91.12 90 ALA A N 1
ATOM 696 C CA . ALA A 1 90 ? -14.043 22.190 11.360 1.00 91.12 90 ALA A CA 1
ATOM 697 C C . ALA A 1 90 ? -15.418 22.472 11.995 1.00 91.12 90 ALA A C 1
ATOM 699 O O . ALA A 1 90 ? -16.439 22.011 11.478 1.00 91.12 90 ALA A O 1
ATOM 700 N N . GLU A 1 91 ? -15.476 23.253 13.078 1.00 92.12 91 GLU A N 1
ATOM 701 C CA . GLU A 1 91 ? -16.731 23.668 13.717 1.00 92.12 91 GLU A CA 1
ATOM 702 C C . GLU A 1 91 ? -17.554 24.603 12.820 1.00 92.12 91 GLU A C 1
ATOM 704 O O . GLU A 1 91 ? -18.772 24.432 12.712 1.00 92.12 91 GLU A O 1
ATOM 709 N N . SER A 1 92 ? -16.906 25.532 12.111 1.00 91.00 92 SER A N 1
ATOM 710 C CA . SER A 1 92 ? -17.569 26.437 11.164 1.00 91.00 92 SER A CA 1
ATOM 711 C C . SER A 1 92 ? -18.199 25.684 9.988 1.00 91.00 92 SER A C 1
ATOM 713 O O . SER A 1 92 ? -19.349 25.946 9.634 1.00 91.00 92 SER A O 1
ATOM 715 N N . LEU A 1 93 ? -17.501 24.675 9.454 1.00 87.75 93 LEU A N 1
ATOM 716 C CA . LEU A 1 93 ? -18.017 23.802 8.401 1.00 87.75 93 LEU A CA 1
ATOM 717 C C . LEU A 1 93 ? -19.170 22.954 8.928 1.00 87.75 93 LEU A C 1
ATOM 719 O O . LEU A 1 93 ? -20.233 22.885 8.320 1.00 87.75 93 LEU A O 1
ATOM 723 N N . LYS A 1 94 ? -19.014 22.349 10.107 1.00 89.56 94 LYS A N 1
ATOM 724 C CA . LYS A 1 94 ? -20.095 21.590 10.744 1.00 89.56 94 LYS A CA 1
ATOM 725 C C . LYS A 1 94 ? -21.345 22.456 10.944 1.00 89.56 94 LYS A C 1
ATOM 727 O O . LYS A 1 94 ? -22.464 21.958 10.826 1.00 89.56 94 LYS A O 1
ATOM 732 N N . LYS A 1 95 ? -21.178 23.742 11.255 1.00 88.81 95 LYS A N 1
ATOM 733 C CA . LYS A 1 95 ? -22.282 24.694 11.400 1.00 88.81 95 LYS A CA 1
ATOM 734 C C . LYS A 1 95 ? -22.898 25.069 10.052 1.00 88.81 95 LYS A C 1
ATOM 736 O O . LYS A 1 95 ? -24.119 25.064 9.952 1.00 88.81 95 LYS A O 1
ATOM 741 N N . SER A 1 96 ? -22.102 25.326 9.014 1.00 83.69 96 SER A N 1
ATOM 742 C CA . SER A 1 96 ? -22.623 25.653 7.678 1.00 83.69 96 SER A CA 1
ATOM 743 C C . SER A 1 96 ? -23.359 24.480 7.020 1.00 83.69 96 SER A C 1
ATOM 745 O O . SER A 1 96 ? -24.395 24.690 6.391 1.00 83.69 96 SER A O 1
ATOM 747 N N . TYR A 1 97 ? -22.905 23.241 7.239 1.00 77.06 97 TYR A N 1
ATOM 748 C CA . TYR A 1 97 ? -23.626 22.037 6.810 1.00 77.06 97 TYR A CA 1
ATOM 749 C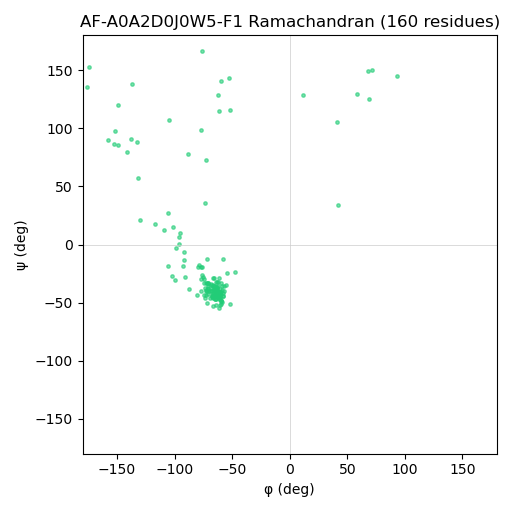 C . TYR A 1 97 ? -24.942 21.833 7.572 1.00 77.06 97 TYR A C 1
ATOM 751 O O . TYR A 1 97 ? -25.930 21.425 6.969 1.00 77.06 97 TYR A O 1
ATOM 759 N N . GLN A 1 98 ? -24.985 22.135 8.875 1.00 81.62 98 GLN A N 1
ATOM 760 C CA . GLN A 1 98 ? -26.232 22.074 9.648 1.00 81.62 98 GLN A CA 1
ATOM 761 C C . GLN A 1 98 ? -27.228 23.160 9.221 1.00 81.62 98 GLN A C 1
ATOM 763 O O . GLN A 1 98 ? -28.400 22.848 9.061 1.00 81.62 98 GLN A O 1
ATOM 768 N N . LEU A 1 99 ? -26.766 24.385 8.948 1.00 72.38 99 LEU A N 1
ATOM 769 C CA . LEU A 1 99 ? -27.614 25.479 8.452 1.00 72.38 99 LEU A CA 1
ATOM 770 C C . LEU A 1 99 ? -28.167 25.188 7.050 1.00 72.38 99 LEU A C 1
ATOM 772 O O . LEU A 1 99 ? -29.363 25.319 6.834 1.00 72.38 99 LEU A O 1
ATOM 776 N N . THR A 1 100 ? -27.337 24.677 6.132 1.00 67.88 100 THR A N 1
ATOM 777 C CA . THR A 1 100 ? -27.790 24.227 4.797 1.00 67.88 100 THR A CA 1
ATOM 778 C C . THR A 1 100 ? -28.834 23.109 4.902 1.00 67.88 100 THR A C 1
ATOM 780 O O . THR A 1 100 ? -29.748 23.020 4.087 1.00 67.88 100 THR A O 1
ATOM 783 N N . SER A 1 101 ? -28.715 22.251 5.920 1.00 62.91 101 SER A N 1
ATOM 784 C CA . SER A 1 101 ? -29.677 21.179 6.177 1.00 62.91 101 SER A CA 1
ATOM 785 C C . SER A 1 101 ? -30.983 21.662 6.825 1.00 62.91 101 SER A C 1
ATOM 787 O O . SER A 1 101 ? -31.967 20.924 6.767 1.00 62.91 101 SER A O 1
ATOM 789 N N . GLU A 1 102 ? -31.002 22.846 7.447 1.00 58.47 102 GLU A N 1
ATOM 790 C CA . GLU A 1 102 ? -32.219 23.502 7.949 1.00 58.47 102 GLU A CA 1
ATOM 791 C C . GLU A 1 102 ? -32.888 24.360 6.861 1.00 58.47 102 GLU A C 1
ATOM 793 O O . GLU A 1 102 ? -34.101 24.288 6.706 1.00 58.47 102 GLU A O 1
ATOM 798 N N . GLU A 1 103 ? -32.117 25.055 6.020 1.00 54.91 103 GLU A N 1
ATOM 799 C CA . GLU A 1 103 ? -32.622 25.865 4.895 1.00 54.91 103 GLU A CA 1
ATOM 800 C C . GLU A 1 103 ? -33.279 24.997 3.799 1.00 54.91 103 GLU A C 1
ATOM 802 O O . GLU A 1 103 ? -34.242 25.403 3.154 1.00 54.91 103 GLU A O 1
ATOM 807 N N . ALA A 1 104 ? -32.833 23.743 3.651 1.00 55.84 104 ALA A N 1
ATOM 808 C CA . ALA A 1 104 ? -33.467 22.751 2.780 1.00 55.84 104 ALA A CA 1
ATOM 809 C C . ALA A 1 104 ? -34.820 22.220 3.303 1.00 55.84 104 ALA A C 1
ATOM 811 O O . ALA A 1 104 ? -35.532 21.562 2.550 1.00 55.84 104 ALA A O 1
ATOM 812 N N . LYS A 1 105 ? -35.182 22.479 4.570 1.00 54.53 105 LYS A N 1
ATOM 813 C CA . LYS A 1 105 ? -36.485 22.093 5.145 1.00 54.53 105 LYS A CA 1
ATOM 814 C C . LYS A 1 105 ? -37.551 23.182 5.037 1.00 54.53 105 LYS A C 1
ATOM 816 O O . LYS A 1 105 ? -38.727 22.863 5.15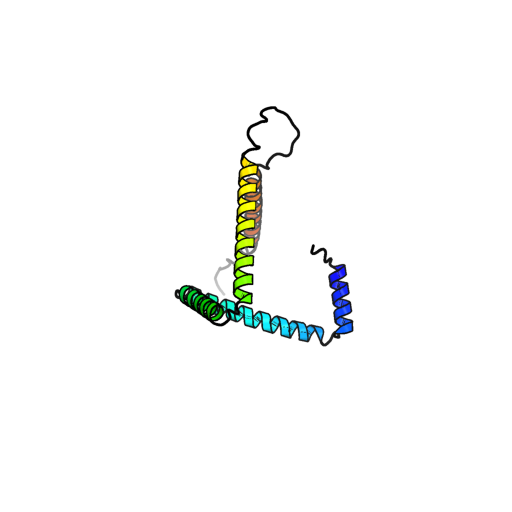2 1.00 54.53 105 LYS A O 1
ATOM 821 N N . GLU A 1 106 ? -37.167 24.438 4.822 1.00 49.91 106 GLU A N 1
ATOM 822 C CA . GLU A 1 106 ? -38.104 25.575 4.786 1.00 49.91 106 GLU A CA 1
ATOM 823 C C . GLU A 1 106 ? -38.629 25.880 3.365 1.00 49.91 106 GLU A C 1
ATOM 825 O O . GLU A 1 106 ? -39.543 26.679 3.197 1.00 49.91 106 GLU A O 1
ATOM 830 N N . LEU A 1 107 ? -38.110 25.201 2.332 1.00 48.50 107 LEU A N 1
ATOM 831 C CA . LEU A 1 107 ? -38.526 25.363 0.929 1.00 48.50 107 LEU A CA 1
ATOM 832 C C . LEU A 1 107 ? -39.566 24.327 0.442 1.00 48.50 107 LEU A C 1
ATOM 834 O O . LEU A 1 107 ? -39.880 24.307 -0.746 1.00 48.50 107 LEU A O 1
ATOM 838 N N . GLU A 1 108 ? -40.109 23.474 1.318 1.00 53.50 108 GLU A N 1
ATOM 839 C CA . GLU A 1 108 ? -41.090 22.431 0.945 1.00 53.50 108 GLU A CA 1
ATOM 840 C C . GLU A 1 108 ? -42.575 22.812 1.159 1.00 53.50 108 GLU A C 1
ATOM 842 O O . GLU A 1 108 ? -43.444 22.004 0.838 1.00 53.50 108 GLU A O 1
ATOM 847 N N . GLU A 1 109 ? -42.914 24.016 1.647 1.00 47.00 109 GLU A N 1
ATOM 848 C CA . GLU A 1 109 ? -44.314 24.351 2.000 1.00 47.00 109 GLU A CA 1
ATOM 849 C C . GLU A 1 109 ? -45.145 25.153 0.968 1.00 47.00 109 GLU A C 1
ATOM 851 O O . GLU A 1 109 ? -46.341 25.307 1.205 1.00 47.00 109 GLU A O 1
ATOM 856 N N . ASP A 1 110 ? -44.620 25.602 -0.186 1.00 38.91 110 ASP A N 1
ATOM 857 C CA . ASP A 1 110 ? -45.365 26.560 -1.050 1.00 38.91 110 ASP A CA 1
ATOM 858 C C . ASP A 1 110 ? -45.766 26.119 -2.474 1.00 38.91 110 ASP A C 1
ATOM 860 O O . ASP A 1 110 ? -46.134 26.960 -3.277 1.00 38.91 110 ASP A O 1
ATOM 864 N N . GLU A 1 111 ? -45.784 24.839 -2.855 1.00 39.44 111 GLU A N 1
ATOM 865 C CA . GLU A 1 111 ? -46.311 24.488 -4.195 1.00 39.44 111 GLU A CA 1
ATOM 866 C C . GLU A 1 111 ? -47.124 23.185 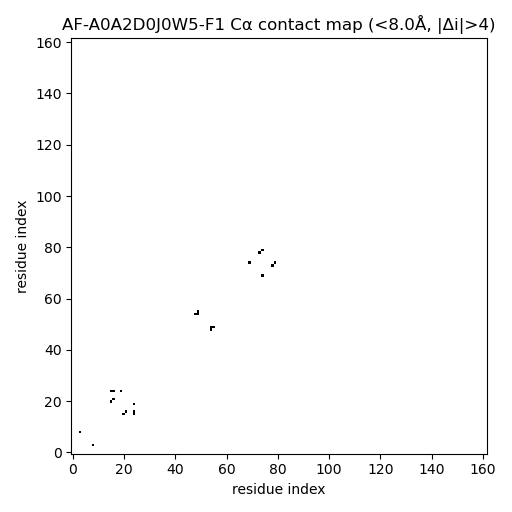-4.188 1.00 39.44 111 GLU A C 1
ATOM 868 O O . GLU A 1 111 ? -46.692 22.113 -4.613 1.00 39.44 111 GLU A O 1
ATOM 873 N N . THR A 1 112 ? -48.380 23.301 -3.746 1.00 42.47 112 THR A N 1
ATOM 874 C CA . THR A 1 112 ? -49.454 22.378 -4.138 1.00 42.47 112 THR A CA 1
ATOM 875 C C . THR A 1 112 ? -50.130 22.870 -5.423 1.00 42.47 112 THR A C 1
ATOM 877 O O . THR A 1 112 ? -51.237 23.395 -5.377 1.00 42.47 112 THR A O 1
ATOM 880 N N . HIS A 1 113 ? -49.516 22.657 -6.596 1.00 37.06 113 HIS A N 1
ATOM 881 C CA . HIS A 1 113 ? -50.266 22.628 -7.864 1.00 37.06 113 HIS A CA 1
ATOM 882 C C . HIS A 1 113 ? -49.548 21.853 -9.001 1.00 37.06 113 HIS A C 1
ATOM 884 O O . HIS A 1 113 ? -48.778 22.396 -9.780 1.00 37.06 113 HIS A O 1
ATOM 890 N N . PHE A 1 114 ? -49.826 20.542 -9.073 1.00 29.22 114 PHE A N 1
ATOM 891 C CA . PHE A 1 114 ? -50.055 19.697 -10.274 1.00 29.22 114 PHE A CA 1
ATOM 892 C C . PHE A 1 114 ? -49.706 20.331 -11.660 1.00 29.22 114 PHE A C 1
ATOM 894 O O . PHE A 1 114 ? -50.278 21.359 -12.005 1.00 29.22 114 PHE A O 1
ATOM 901 N N . HIS A 1 115 ? -48.923 19.753 -12.593 1.00 37.56 115 HIS A N 1
ATOM 902 C CA . HIS A 1 115 ? -48.846 18.350 -13.038 1.00 37.56 115 HIS A CA 1
ATOM 903 C C . HIS A 1 115 ? -47.715 18.131 -14.098 1.00 37.56 115 HIS A C 1
ATOM 905 O O . HIS A 1 115 ? -47.658 18.879 -15.070 1.00 37.56 115 HIS A O 1
ATOM 911 N N . SER A 1 116 ? -46.935 17.042 -13.940 1.00 38.97 116 SER A N 1
ATOM 912 C CA . SER A 1 116 ? -46.284 16.166 -14.962 1.00 38.97 116 SER A CA 1
ATOM 913 C C . SER A 1 116 ? -45.122 16.713 -15.822 1.00 38.97 116 SER A C 1
ATOM 915 O O . SER A 1 116 ? -45.268 17.712 -16.511 1.00 38.97 116 SER A O 1
ATOM 917 N N . LEU A 1 117 ? -43.933 16.083 -15.874 1.00 40.91 117 LEU A N 1
ATOM 918 C CA . LEU A 1 117 ? -43.675 14.727 -16.399 1.00 40.91 117 LEU A CA 1
ATOM 919 C C . LEU A 1 117 ? -42.496 13.988 -15.707 1.00 40.91 117 LEU A C 1
ATOM 921 O O . LEU A 1 117 ? -41.348 14.420 -15.777 1.00 40.91 117 LEU A O 1
ATOM 925 N N . GLU A 1 118 ? -42.834 12.836 -15.119 1.00 43.28 118 GLU A N 1
ATOM 926 C CA . GLU A 1 118 ? -42.122 11.546 -15.050 1.00 43.28 118 GLU A CA 1
ATOM 927 C C . GLU A 1 118 ? -40.587 11.460 -14.831 1.00 43.28 118 GLU A C 1
ATOM 929 O O . GLU A 1 118 ? -39.785 11.505 -15.763 1.00 43.28 118 GLU A O 1
ATOM 934 N N . SER A 1 119 ? -40.186 11.071 -13.615 1.00 39.34 119 SER A N 1
ATOM 935 C CA . SER A 1 119 ? -39.390 9.844 -13.420 1.00 39.34 119 SER A CA 1
ATOM 936 C C . SER A 1 119 ? -39.676 9.290 -12.022 1.00 39.34 119 SER A C 1
ATOM 938 O O . SER A 1 119 ? -39.175 9.784 -11.016 1.00 39.34 119 SER A O 1
ATOM 940 N N . ASP A 1 120 ? -40.579 8.311 -11.972 1.00 44.59 120 ASP A N 1
ATOM 941 C CA . ASP A 1 120 ? -41.059 7.681 -10.744 1.00 44.59 120 ASP A CA 1
ATOM 942 C C . ASP A 1 120 ? -39.913 7.160 -9.858 1.00 44.59 120 ASP A C 1
ATOM 944 O O . ASP A 1 120 ? -38.956 6.565 -10.374 1.00 44.59 120 ASP A O 1
ATOM 948 N N . PRO A 1 121 ? -40.028 7.259 -8.518 1.00 48.28 121 PRO A N 1
ATOM 949 C CA . PRO A 1 121 ? -39.210 6.443 -7.639 1.00 48.28 121 PRO A CA 1
ATOM 950 C C . PRO A 1 121 ? -39.546 4.975 -7.921 1.00 48.28 121 PRO A C 1
ATOM 952 O O . PRO A 1 121 ? -40.673 4.529 -7.708 1.00 48.28 121 PRO A O 1
ATOM 955 N N . VAL A 1 122 ? -38.571 4.225 -8.441 1.00 48.53 122 VAL A N 1
ATOM 956 C CA . VAL A 1 122 ? -38.723 2.796 -8.745 1.00 48.53 122 VAL A CA 1
ATOM 957 C C . VAL A 1 122 ? -39.254 2.083 -7.493 1.00 48.53 122 VAL A C 1
ATOM 959 O O . VAL A 1 122 ? -38.549 2.049 -6.483 1.00 48.53 122 VAL A O 1
ATOM 962 N N . PRO A 1 123 ? -40.468 1.499 -7.530 1.00 52.38 123 PRO A N 1
ATOM 963 C CA . PRO A 1 123 ? -41.047 0.861 -6.356 1.00 52.38 123 PRO A CA 1
ATOM 964 C C . PRO A 1 123 ? -40.173 -0.311 -5.896 1.00 52.38 123 PRO A C 1
ATOM 966 O O . PRO A 1 123 ? -39.878 -1.208 -6.693 1.00 52.38 123 PRO A O 1
ATOM 969 N N . GLU A 1 124 ? -39.819 -0.350 -4.604 1.00 54.94 124 GLU A N 1
ATOM 970 C CA . GLU A 1 124 ? -39.080 -1.451 -3.946 1.00 54.94 124 GLU A CA 1
ATOM 971 C C . GLU A 1 124 ? -39.655 -2.845 -4.265 1.00 54.94 124 GLU A C 1
ATOM 973 O O . GLU A 1 124 ? -38.945 -3.853 -4.243 1.00 54.94 124 GLU A O 1
ATOM 978 N N . GLN A 1 125 ? -40.934 -2.910 -4.639 1.00 54.81 125 GLN A N 1
ATOM 979 C CA . GLN A 1 125 ? -41.612 -4.129 -5.066 1.00 54.81 125 GLN A CA 1
ATOM 980 C C . GLN A 1 125 ? -40.952 -4.799 -6.286 1.00 54.81 125 GLN A C 1
ATOM 982 O O . GLN A 1 125 ? -40.868 -6.027 -6.328 1.00 54.81 125 GLN A O 1
ATOM 987 N N . LYS A 1 126 ? -40.407 -4.032 -7.245 1.00 55.09 126 LYS A N 1
ATOM 988 C CA . LYS A 1 126 ? -39.720 -4.606 -8.421 1.00 55.09 126 LYS A CA 1
ATOM 989 C C . LYS A 1 126 ? -38.334 -5.159 -8.083 1.00 55.09 126 LYS A C 1
ATOM 991 O O . LYS A 1 126 ? -37.895 -6.124 -8.710 1.00 55.09 126 LYS A O 1
ATOM 996 N N . LEU A 1 127 ? -37.660 -4.589 -7.083 1.00 54.62 127 LEU A N 1
ATOM 997 C CA . LEU A 1 127 ? -36.333 -5.038 -6.656 1.00 54.62 127 LEU A CA 1
ATOM 998 C C . LEU A 1 127 ? -36.415 -6.390 -5.936 1.00 54.62 127 LEU A C 1
ATOM 1000 O O . LEU A 1 127 ? -35.607 -7.285 -6.195 1.00 54.62 127 LEU A O 1
ATOM 1004 N N . ASN A 1 128 ? -37.445 -6.571 -5.106 1.00 62.69 128 ASN A N 1
ATOM 1005 C CA . ASN A 1 128 ? -37.699 -7.837 -4.420 1.00 62.69 128 ASN A CA 1
ATOM 1006 C C . ASN A 1 128 ? -38.118 -8.942 -5.400 1.00 62.69 128 ASN A C 1
ATOM 1008 O O . ASN A 1 128 ? -37.579 -10.046 -5.334 1.00 62.69 128 ASN A O 1
ATOM 1012 N N . GLN A 1 129 ? -38.951 -8.623 -6.396 1.00 62.34 129 GLN A N 1
ATOM 1013 C CA . GLN A 1 129 ? -39.339 -9.575 -7.443 1.00 62.34 129 GLN A CA 1
ATOM 1014 C C . GLN A 1 129 ? -38.154 -10.021 -8.325 1.00 62.34 129 GLN A C 1
ATOM 1016 O O . GLN A 1 129 ? -38.115 -11.159 -8.800 1.00 62.34 129 GLN A O 1
ATOM 1021 N N . TYR A 1 130 ? -37.165 -9.149 -8.553 1.00 60.50 130 TYR A N 1
ATOM 1022 C CA . TYR A 1 130 ? -35.937 -9.523 -9.264 1.00 60.50 130 TYR A CA 1
ATOM 1023 C C . TYR A 1 130 ? -35.028 -10.404 -8.397 1.00 60.50 130 TYR A C 1
ATOM 1025 O O . TYR A 1 130 ? -34.459 -11.385 -8.878 1.00 60.50 130 TYR A O 1
ATOM 1033 N N . ARG A 1 131 ? -34.928 -10.101 -7.098 1.00 61.75 131 ARG A N 1
ATOM 1034 C CA . ARG A 1 131 ? -34.122 -10.870 -6.144 1.00 61.75 131 ARG A CA 1
ATOM 1035 C C . ARG A 1 131 ? -34.665 -12.288 -5.945 1.00 61.75 131 ARG A C 1
ATOM 1037 O O . ARG A 1 131 ? -33.871 -13.226 -5.885 1.00 61.75 131 ARG A O 1
ATOM 1044 N N . GLU A 1 132 ? -35.985 -12.462 -5.926 1.00 62.94 132 GLU A N 1
ATOM 1045 C CA . GLU A 1 132 ? -36.615 -13.787 -5.884 1.00 62.94 132 GLU A CA 1
ATOM 1046 C C . GLU A 1 132 ? -36.381 -14.580 -7.178 1.00 62.94 132 GLU A C 1
ATOM 1048 O O . GLU A 1 132 ? -35.945 -15.726 -7.108 1.00 62.94 132 GLU A O 1
ATOM 1053 N N . GLN A 1 133 ? -36.522 -13.963 -8.358 1.00 59.91 133 GLN A N 1
ATOM 1054 C CA . GLN A 1 133 ? -36.256 -14.641 -9.639 1.00 59.91 133 GLN A CA 1
ATOM 1055 C C . GLN A 1 133 ? -34.796 -15.085 -9.809 1.00 59.91 133 GLN A C 1
ATOM 1057 O O . GLN A 1 133 ? -34.525 -16.146 -10.376 1.00 59.91 133 GLN A O 1
ATOM 1062 N N . VAL A 1 134 ? -33.840 -14.287 -9.326 1.00 64.56 134 VAL A N 1
ATOM 1063 C CA . VAL A 1 134 ? -32.412 -14.643 -9.367 1.00 64.56 134 VAL A CA 1
ATOM 1064 C C . VAL A 1 134 ? -32.098 -15.772 -8.378 1.00 64.56 134 VAL A C 1
ATOM 1066 O O . VAL A 1 134 ? -31.255 -16.622 -8.667 1.00 64.56 134 VAL A O 1
ATOM 1069 N N . THR A 1 135 ? -32.799 -15.821 -7.242 1.00 65.19 135 THR A N 1
ATOM 1070 C CA . THR A 1 135 ? -32.621 -16.871 -6.228 1.00 65.19 135 THR A CA 1
ATOM 1071 C C . THR A 1 135 ? -33.233 -18.199 -6.689 1.00 65.19 135 THR A C 1
ATOM 1073 O O . THR A 1 135 ? -32.559 -19.223 -6.615 1.00 65.19 135 THR A O 1
ATOM 1076 N N . GLU A 1 136 ? -34.433 -18.182 -7.276 1.00 62.44 136 GLU A N 1
ATOM 1077 C CA . GLU A 1 136 ? -35.102 -19.354 -7.871 1.00 62.44 136 GLU A CA 1
ATOM 1078 C C . GLU A 1 136 ? -34.287 -19.968 -9.021 1.00 62.44 136 GLU A C 1
ATOM 1080 O O . GLU A 1 136 ? -34.027 -21.173 -9.028 1.00 62.44 136 GLU A O 1
ATOM 1085 N N . LYS A 1 137 ? -33.779 -19.146 -9.955 1.00 61.41 137 LYS A N 1
ATOM 1086 C CA . LYS A 1 137 ? -32.928 -19.645 -11.053 1.00 61.41 137 LYS A CA 1
ATOM 1087 C C . LYS A 1 137 ? -31.655 -20.316 -10.549 1.00 61.41 137 LYS A C 1
ATOM 1089 O O . LYS A 1 137 ? -31.241 -21.329 -11.108 1.00 61.41 137 LYS A O 1
ATOM 1094 N N . LYS A 1 138 ? -31.047 -19.779 -9.489 1.00 66.56 138 LYS A N 1
ATOM 1095 C CA . LYS A 1 138 ? -29.834 -20.355 -8.903 1.00 66.56 138 LYS A CA 1
ATOM 1096 C C . LYS A 1 138 ? -30.118 -21.649 -8.135 1.00 66.56 138 LYS A C 1
ATOM 1098 O O . LYS A 1 138 ? -29.290 -22.555 -8.147 1.00 66.56 138 LYS A O 1
ATOM 1103 N N . LEU A 1 139 ? -31.290 -21.765 -7.510 1.00 62.03 139 LEU A N 1
ATOM 1104 C CA . LEU A 1 139 ? -31.733 -22.991 -6.840 1.00 62.03 139 LEU A CA 1
ATOM 1105 C C . LEU A 1 139 ? -32.080 -24.106 -7.843 1.00 62.03 139 LEU A C 1
ATOM 1107 O O . LEU A 1 139 ? -31.735 -25.264 -7.600 1.00 62.03 139 LEU A O 1
ATOM 1111 N N . GLU A 1 140 ? -32.654 -23.776 -9.006 1.00 61.00 140 GLU A N 1
ATOM 1112 C CA . GLU A 1 140 ? -32.828 -24.741 -10.103 1.00 61.00 140 GLU A CA 1
ATOM 1113 C C . GLU A 1 140 ? -31.495 -25.231 -10.687 1.00 61.00 140 GLU A C 1
ATOM 1115 O O . GLU A 1 140 ? -31.369 -26.405 -11.044 1.00 61.00 140 GLU A O 1
ATOM 1120 N N . GLU A 1 141 ? -30.499 -24.351 -10.805 1.00 60.34 141 GLU A N 1
ATOM 1121 C CA . GLU A 1 141 ? -29.183 -24.696 -11.354 1.00 60.34 141 GLU A CA 1
ATOM 1122 C C . GLU A 1 141 ? -28.436 -25.670 -10.424 1.00 60.34 141 GLU A C 1
ATOM 1124 O O . GLU A 1 141 ? -27.939 -26.706 -10.870 1.00 60.34 141 GLU A O 1
ATOM 1129 N N . ILE A 1 142 ? -28.490 -25.423 -9.110 1.00 61.34 142 ILE A N 1
ATOM 1130 C CA . ILE A 1 142 ? -27.900 -26.292 -8.076 1.00 61.34 142 ILE A CA 1
ATOM 1131 C C . ILE A 1 142 ? -28.640 -27.643 -7.974 1.00 61.34 142 ILE A C 1
ATOM 1133 O O . ILE A 1 142 ? -28.020 -28.689 -7.745 1.00 61.34 142 ILE A O 1
ATOM 1137 N N . SER A 1 143 ? -29.961 -27.657 -8.192 1.00 60.81 143 SER A N 1
ATOM 1138 C CA . SER A 1 143 ? -30.768 -28.887 -8.236 1.00 60.81 143 SER A CA 1
ATOM 1139 C C . SER A 1 143 ? -30.411 -29.770 -9.441 1.00 60.81 143 SER A C 1
ATOM 1141 O O . SER A 1 143 ? -30.179 -30.972 -9.284 1.00 60.81 143 SER A O 1
ATOM 1143 N N . LYS A 1 144 ? -30.262 -29.174 -10.635 1.00 58.59 144 LYS A N 1
ATOM 1144 C CA . LYS A 1 144 ? -29.906 -29.891 -11.876 1.00 58.59 144 LYS A CA 1
ATOM 1145 C C . LYS A 1 144 ? -28.493 -30.484 -11.834 1.00 58.59 144 LYS A C 1
ATOM 1147 O O . LYS A 1 144 ? -28.249 -31.525 -12.451 1.00 58.59 144 LYS A O 1
ATOM 1152 N N . GLU A 1 145 ? -27.576 -29.869 -11.092 1.00 58.03 145 GLU A N 1
ATOM 1153 C CA . GLU A 1 145 ? -26.210 -30.375 -10.912 1.00 58.03 145 GLU A CA 1
ATOM 1154 C C . GLU A 1 145 ? -26.140 -31.545 -9.912 1.00 58.03 145 GLU A C 1
ATOM 1156 O O . GLU A 1 145 ? -25.368 -32.488 -10.102 1.00 58.03 145 GLU A O 1
ATOM 1161 N N . SER A 1 146 ? -27.043 -31.574 -8.926 1.00 54.16 146 SER A N 1
ATOM 1162 C CA . SER A 1 146 ? -27.118 -32.639 -7.914 1.00 54.16 146 SER A CA 1
ATOM 1163 C C . SER A 1 146 ? -27.740 -33.947 -8.440 1.00 54.16 146 SER A C 1
ATOM 1165 O O . SER A 1 146 ? -27.404 -35.029 -7.957 1.00 54.16 146 SER A O 1
ATOM 1167 N N . THR A 1 147 ? -28.595 -33.910 -9.473 1.00 54.47 147 THR A N 1
ATOM 1168 C CA . THR A 1 147 ? -29.213 -35.130 -10.044 1.00 54.47 147 THR A CA 1
ATOM 1169 C C . THR A 1 147 ? -28.281 -35.905 -10.990 1.00 54.47 147 THR A C 1
ATOM 1171 O O . THR A 1 147 ? -28.472 -37.103 -11.195 1.00 54.47 147 THR A O 1
ATOM 1174 N N . LYS A 1 148 ? -27.214 -35.288 -11.523 1.00 54.00 148 LYS A N 1
ATOM 1175 C CA . LYS A 1 148 ? -26.252 -35.984 -12.405 1.00 54.00 148 LYS A CA 1
ATOM 1176 C C . LYS A 1 148 ? -25.228 -36.856 -11.667 1.00 54.00 148 LYS A C 1
ATOM 1178 O O . LYS A 1 148 ? -24.646 -37.736 -12.297 1.00 54.00 148 LYS A O 1
ATOM 1183 N N . GLN A 1 149 ? -25.020 -36.673 -10.360 1.00 52.41 149 GLN A N 1
ATOM 1184 C CA . GLN A 1 149 ? -24.035 -37.465 -9.603 1.00 52.41 149 GLN A CA 1
ATOM 1185 C C . GLN A 1 149 ? -24.597 -38.737 -8.943 1.00 52.41 149 GLN A C 1
ATOM 1187 O O . GLN A 1 149 ? -23.811 -39.612 -8.594 1.00 52.41 149 GLN A O 1
ATOM 1192 N N . ASN A 1 150 ? -25.922 -38.917 -8.844 1.00 47.34 150 ASN A N 1
ATOM 1193 C CA . ASN A 1 150 ? -26.513 -40.062 -8.128 1.00 47.34 150 ASN A CA 1
ATOM 1194 C C . ASN A 1 150 ? -27.019 -41.220 -9.025 1.00 47.34 150 ASN A C 1
ATOM 1196 O O . ASN A 1 150 ? -27.747 -42.087 -8.561 1.00 47.34 150 ASN A O 1
ATOM 1200 N N . THR A 1 151 ? -26.631 -41.276 -10.309 1.00 50.72 151 THR A N 1
ATOM 1201 C CA . THR A 1 151 ? -26.955 -42.417 -11.212 1.00 50.72 151 THR A CA 1
ATOM 1202 C C . THR A 1 151 ? -25.745 -43.326 -11.474 1.00 50.72 151 THR A C 1
ATOM 1204 O O . THR A 1 151 ? -25.643 -43.959 -12.522 1.00 50.72 151 THR A O 1
ATOM 1207 N N . LYS A 1 152 ? -24.776 -43.394 -10.550 1.00 51.41 152 LYS A N 1
ATOM 1208 C CA . LYS A 1 152 ? -23.613 -44.291 -10.699 1.00 51.41 152 LYS A CA 1
ATOM 1209 C C . LYS A 1 152 ? -23.308 -45.172 -9.490 1.00 51.41 152 LYS A C 1
ATOM 1211 O O . LYS A 1 152 ? -22.193 -45.679 -9.387 1.00 51.41 152 LYS A O 1
ATOM 1216 N N . GLN A 1 153 ? -24.282 -45.410 -8.608 1.00 49.66 153 GLN A N 1
ATOM 1217 C CA . GLN A 1 153 ? -24.059 -46.272 -7.447 1.00 49.66 153 GLN A CA 1
ATOM 1218 C C . GLN A 1 153 ? -25.228 -47.236 -7.164 1.00 49.66 153 GLN A C 1
ATOM 1220 O O . GLN A 1 153 ? -26.102 -46.947 -6.360 1.00 49.66 153 GLN A O 1
ATOM 1225 N N . SER A 1 154 ? -25.117 -48.426 -7.782 1.00 45.66 154 SER A N 1
ATOM 1226 C CA . SER A 1 154 ? -25.701 -49.735 -7.400 1.00 45.66 154 SER A CA 1
ATOM 1227 C C . SER A 1 154 ? -27.219 -49.950 -7.562 1.00 45.66 154 SER A C 1
ATOM 1229 O O . SER A 1 154 ? -27.969 -48.992 -7.420 1.00 45.66 154 SER A O 1
ATOM 1231 N N . PRO A 1 155 ? -27.704 -51.194 -7.815 1.00 47.12 155 PRO A N 1
ATOM 1232 C CA . PRO A 1 155 ? -27.136 -52.457 -7.318 1.00 47.12 155 PRO A CA 1
ATOM 1233 C C . PRO A 1 155 ? -27.067 -53.613 -8.339 1.00 47.12 155 PRO A C 1
ATOM 1235 O O . PRO A 1 155 ? -28.048 -53.935 -8.995 1.00 47.12 155 PRO A O 1
ATOM 1238 N N . GLU A 1 156 ? -25.960 -54.356 -8.362 1.00 41.09 156 GLU A N 1
ATOM 1239 C CA . GLU A 1 156 ? -26.013 -55.768 -8.764 1.00 41.09 156 GLU A CA 1
ATOM 1240 C C . GLU A 1 156 ? -25.236 -56.601 -7.741 1.00 41.09 156 GLU A C 1
ATOM 1242 O O . GLU A 1 156 ? -24.025 -56.799 -7.814 1.00 41.09 156 GLU A O 1
ATOM 1247 N N . LYS A 1 157 ? -25.962 -57.026 -6.703 1.00 48.31 157 LYS A N 1
ATOM 1248 C CA . LYS A 1 157 ? -25.646 -58.236 -5.949 1.00 48.31 157 LYS A CA 1
ATOM 1249 C C . LYS A 1 157 ? -26.660 -59.296 -6.371 1.00 48.31 157 LYS A C 1
ATOM 1251 O O . LYS A 1 157 ? -27.813 -59.230 -5.963 1.00 48.31 157 LYS A O 1
ATOM 1256 N N . SER A 1 158 ? -26.195 -60.270 -7.139 1.00 42.69 158 SER A N 1
ATOM 1257 C CA . SER A 1 158 ? -26.749 -61.623 -7.260 1.00 42.69 158 SER A CA 1
ATOM 1258 C C . SER A 1 158 ? -25.542 -62.512 -7.570 1.00 42.69 158 SER A C 1
ATOM 1260 O O . SER A 1 158 ? -25.003 -62.446 -8.661 1.00 42.69 158 SER A O 1
ATOM 1262 N N . ASN A 1 159 ? -24.810 -62.988 -6.567 1.00 44.56 159 ASN A N 1
ATOM 1263 C CA . ASN A 1 159 ? -25.022 -64.241 -5.840 1.00 44.56 159 ASN A CA 1
ATOM 1264 C C . ASN A 1 159 ? -25.002 -65.501 -6.727 1.00 44.56 159 ASN A C 1
ATOM 1266 O O . ASN A 1 159 ? -25.787 -65.597 -7.665 1.00 44.56 159 ASN A O 1
ATOM 1270 N N . SER A 1 160 ? -24.186 -66.470 -6.282 1.00 45.44 160 SER A N 1
ATOM 1271 C CA . SER A 1 160 ? -24.159 -67.910 -6.613 1.00 45.44 160 SER A CA 1
ATOM 1272 C C . SER A 1 160 ? -23.749 -68.287 -8.041 1.00 45.44 160 SER A C 1
ATOM 1274 O O . SER A 1 160 ? -24.053 -67.562 -8.972 1.00 45.44 160 SER A O 1
ATOM 1276 N N . GLU A 1 161 ? -23.123 -69.410 -8.362 1.00 47.03 161 GLU A N 1
ATOM 1277 C CA . GLU A 1 161 ? -22.359 -70.489 -7.721 1.00 47.03 161 GLU A CA 1
ATOM 1278 C C . GLU A 1 161 ? -21.877 -71.340 -8.923 1.00 47.03 161 GLU A C 1
ATOM 1280 O O . GLU A 1 161 ? -22.579 -71.386 -9.934 1.00 47.03 161 GLU A O 1
ATOM 1285 N N . HIS A 1 162 ? -20.744 -72.036 -8.763 1.00 40.62 162 HIS A N 1
ATOM 1286 C CA . HIS A 1 162 ? -20.141 -73.039 -9.671 1.00 40.62 162 HIS A CA 1
ATOM 1287 C C . HIS A 1 162 ? -19.324 -72.553 -10.876 1.00 40.62 162 HIS A C 1
ATOM 1289 O O . HIS A 1 162 ? -19.858 -71.888 -11.785 1.00 40.62 162 HIS A O 1
#

Solvent-accessible surface area (backbone atoms only — not comparable to full-atom values): 9879 Å² total; per-residue (Å²): 141,76,88,74,45,74,68,53,54,50,49,51,48,53,50,45,34,69,76,62,27,73,81,44,49,63,52,53,52,50,52,54,52,48,52,52,48,51,53,49,49,51,53,50,50,50,49,56,53,37,71,70,61,80,41,62,60,57,50,52,50,49,50,50,49,47,45,51,48,41,69,66,73,60,59,47,76,66,54,50,53,52,49,51,52,50,49,51,52,52,50,53,50,56,47,52,56,51,48,55,61,50,59,67,63,71,74,75,82,82,77,96,72,89,80,88,85,87,83,77,81,79,59,69,68,60,58,54,56,49,53,51,54,56,50,51,55,50,52,52,52,55,51,61,59,57,63,70,71,73,81,78,76,83,87,90,87,79,80,87,80,135

Organism: Xenorhabdus budapestensis (NCBI:txid290110)

Sequence (162 aa):
MFDIGFSELLLVLVIGLIVLGPERLPVAVKTIAGWIRVLRSLAVNVQSELAKELKLQELQDSLKKMEEKADLQSLSPELKASMDELREAAESLKKSYQLTSEEAKELEEDETHFHSLESDPVPEQKLNQYREQVTEKKLEEISKESTKQNTKQSPEKSNSEH

Radius of gyration: 32.25 Å; Cα contacts (8 Å, |Δi|>4): 12; chains: 1; bounding box: 65×100×48 Å

Secondary structure (DSSP, 8-state):
-----HHHHHHHHHHHHHHH-TTTHHHHHHHHHHHHHHHHHHHHHHHHHHTTTTTHHHHHHHHHHHHHHHHHHS--HHHHHHHHHHHHHHHHHHHHHHHHHHHTTTTSSS-------------HHHHHHHHHHHHHHHHHHHHHHHHSSSSS----------

InterPro domains:
  IPR003369 Sec-independent protein translocase protein TatA/B/E [PF02416] (2-49)
  IPR018448 Sec-independent protein translocase protein TatB [MF_00237] (1-160)
  IPR018448 Sec-independent protein translocase protein TatB [TIGR01410] (2-81)

Mean predicted aligned error: 20.86 Å

Foldseek 3Di:
DCPCDPVNVVVVVVVCCVPQNPVRVVVVCCVVVVVVVVVVVVVVVVVVVCVVDPCPVVVVVVVVVVVVCCVVVVPPVVVVVVVVVVVVVVVVVVVVVVVVVVVVVVPPPPDPDDDDDDDDDDDVVVVVVVVVVVVVVVVVVVVVVVVVPPPPDDDDDDDDDD

pLDDT: mean 70.82, std 18.75, r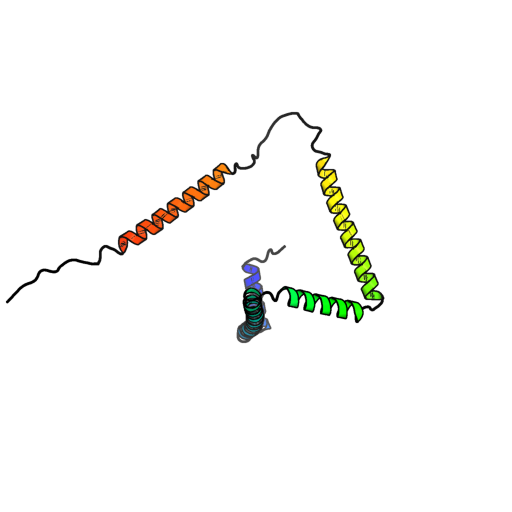ange [29.22, 97.0]